Protein AF-A0A820AG10-F1 (afdb_monomer)

Radius of gyration: 12.49 Å; Cα contacts (8 Å, |Δi|>4): 21; chains: 1; bounding box: 34×16×24 Å

Sequence (49 aa):
DQRHIRVVSSNGAKRFADERNIQYIETLASDSTNVEQAFQNLIVDIYQH

Solvent-accessible surface area (backbone atoms only — not comparable to full-atom values): 3202 Å² total; per-residue (Å²): 135,70,73,91,74,60,88,71,55,70,68,59,55,44,51,58,21,62,79,65,77,44,90,77,81,81,65,37,83,92,78,51,43,51,49,66,57,51,54,50,52,54,53,50,52,64,71,77,107

Secondary structure (DSSP, 8-state):
--GGG--S-HHHHHHHHHHHT------BTTTTBTHHHHHHHHHHHHHH-

pLDDT: mea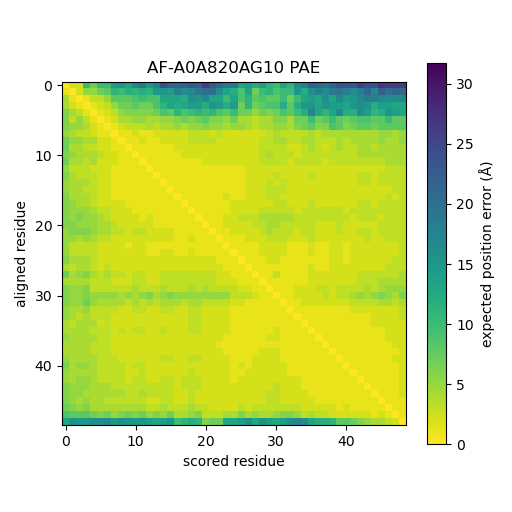n 92.95, std 8.37, range [64.88, 98.31]

Organism: NCBI:txid392033

Structure (mmCIF, N/CA/C/O backbone):
data_AF-A0A820AG10-F1
#
_entry.id   AF-A0A820AG10-F1
#
loop_
_atom_site.group_PDB
_atom_site.id
_atom_site.type_symbol
_atom_site.label_atom_id
_atom_site.label_alt_id
_atom_site.label_comp_id
_atom_site.label_asym_id
_atom_site.label_entity_id
_atom_site.label_seq_id
_atom_site.pdbx_PDB_ins_code
_atom_site.Cartn_x
_atom_site.Cartn_y
_atom_site.Cartn_z
_atom_site.occupancy
_atom_site.B_iso_or_equiv
_atom_site.auth_seq_id
_atom_site.auth_comp_id
_atom_site.auth_as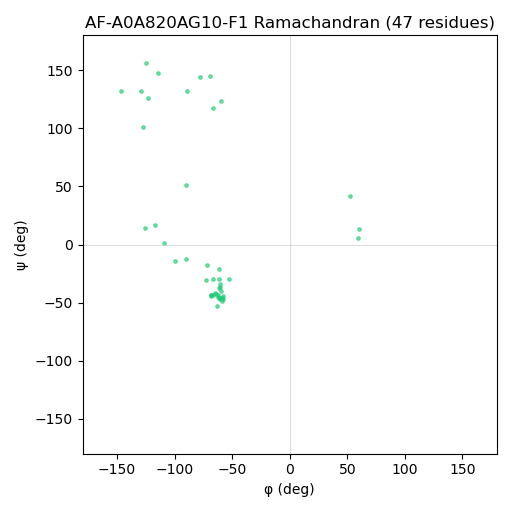ym_id
_atom_site.auth_atom_id
_atom_site.pdbx_PDB_model_num
ATOM 1 N N . ASP A 1 1 ? 14.553 -6.712 -1.713 1.00 64.88 1 ASP A N 1
ATOM 2 C CA . ASP A 1 1 ? 13.939 -6.172 -2.951 1.00 64.88 1 ASP A CA 1
ATOM 3 C C . ASP A 1 1 ? 14.610 -6.724 -4.215 1.00 64.88 1 ASP A C 1
ATOM 5 O O . ASP A 1 1 ? 15.802 -6.510 -4.427 1.00 64.88 1 ASP A O 1
ATOM 9 N N . GLN A 1 2 ? 13.863 -7.434 -5.060 1.00 68.44 2 GLN A N 1
ATOM 10 C CA . GLN A 1 2 ? 14.348 -8.021 -6.315 1.00 68.44 2 GLN A CA 1
ATOM 11 C C . GLN A 1 2 ? 14.195 -7.055 -7.505 1.00 68.44 2 GLN A C 1
ATOM 13 O O . GLN A 1 2 ? 13.679 -7.414 -8.564 1.00 68.44 2 GLN A O 1
ATOM 18 N N . ARG A 1 3 ? 14.684 -5.816 -7.358 1.00 68.06 3 ARG A N 1
ATOM 19 C CA . ARG A 1 3 ? 14.578 -4.761 -8.393 1.00 68.06 3 ARG A CA 1
ATOM 20 C C . ARG A 1 3 ? 15.101 -5.192 -9.763 1.00 68.06 3 ARG A C 1
ATOM 22 O O . ARG A 1 3 ? 14.589 -4.738 -10.777 1.00 68.06 3 ARG A O 1
ATOM 29 N N . HIS A 1 4 ? 16.082 -6.090 -9.781 1.00 72.38 4 HIS A N 1
ATOM 30 C CA . HIS A 1 4 ? 16.742 -6.579 -10.990 1.00 72.38 4 HIS A CA 1
ATOM 31 C C . HIS A 1 4 ? 15.886 -7.523 -11.853 1.00 72.38 4 HIS A C 1
ATOM 33 O O . HIS A 1 4 ? 16.200 -7.691 -13.024 1.00 72.38 4 HIS A O 1
ATOM 39 N N . ILE A 1 5 ? 14.810 -8.111 -11.318 1.00 81.50 5 ILE A N 1
ATOM 40 C CA . ILE A 1 5 ? 13.864 -8.947 -12.091 1.00 81.50 5 ILE A CA 1
ATOM 41 C C . ILE A 1 5 ? 12.453 -8.347 -12.119 1.00 81.50 5 ILE A C 1
ATOM 43 O O . ILE A 1 5 ? 11.474 -9.027 -12.426 1.00 81.50 5 ILE A O 1
ATOM 47 N N . ARG A 1 6 ? 12.329 -7.061 -11.780 1.00 84.62 6 ARG A N 1
ATOM 48 C CA . ARG A 1 6 ? 11.051 -6.358 -11.780 1.00 84.62 6 ARG A CA 1
ATOM 49 C C . ARG A 1 6 ? 10.518 -6.238 -13.207 1.00 84.62 6 ARG A C 1
ATOM 51 O O . ARG A 1 6 ? 11.095 -5.539 -14.032 1.00 84.62 6 ARG A O 1
ATOM 58 N N . VAL A 1 7 ? 9.364 -6.852 -13.455 1.00 90.19 7 VAL A N 1
ATOM 59 C CA . VAL A 1 7 ? 8.639 -6.766 -14.737 1.00 90.19 7 VAL A CA 1
ATOM 60 C C . VAL A 1 7 ? 7.476 -5.770 -14.711 1.00 90.19 7 VAL A C 1
ATOM 62 O O . VAL A 1 7 ? 6.990 -5.365 -15.762 1.00 90.19 7 VAL A O 1
ATOM 65 N N . VAL A 1 8 ? 7.055 -5.326 -13.520 1.00 91.75 8 VAL A N 1
ATOM 66 C CA . VAL A 1 8 ? 5.989 -4.329 -13.330 1.00 91.75 8 VAL A CA 1
ATOM 67 C C . VAL A 1 8 ? 6.518 -3.144 -12.524 1.00 91.75 8 VAL A C 1
ATOM 69 O O . VAL A 1 8 ? 7.070 -3.309 -11.433 1.00 91.75 8 VAL A O 1
ATOM 72 N N . SER A 1 9 ? 6.354 -1.931 -13.056 1.00 93.75 9 SER A N 1
ATOM 73 C CA . SER A 1 9 ? 6.736 -0.703 -12.355 1.00 93.75 9 SER A CA 1
ATOM 74 C C . SER A 1 9 ? 5.701 -0.324 -11.295 1.00 93.75 9 SER A C 1
ATOM 76 O O . SER A 1 9 ? 4.496 -0.458 -11.518 1.00 93.75 9 SER A O 1
ATOM 78 N N . SER A 1 10 ? 6.157 0.219 -10.164 1.00 93.19 10 SER A N 1
ATOM 79 C CA . SER A 1 10 ? 5.267 0.662 -9.083 1.00 93.19 10 SER A CA 1
ATOM 80 C C . SER A 1 10 ? 4.298 1.755 -9.554 1.00 93.19 10 SER A C 1
ATOM 82 O O . SER A 1 10 ? 3.136 1.757 -9.162 1.00 93.19 10 SER A O 1
ATOM 84 N N . ASN A 1 11 ? 4.730 2.632 -10.471 1.00 95.06 11 ASN A N 1
ATOM 85 C CA . ASN A 1 11 ? 3.861 3.647 -11.077 1.00 95.06 11 ASN A CA 1
ATOM 86 C C . ASN A 1 11 ? 2.736 3.026 -11.918 1.00 95.06 11 ASN A C 1
ATOM 88 O O . ASN A 1 11 ? 1.602 3.493 -11.859 1.00 95.06 11 ASN A O 1
ATOM 92 N N . GLY A 1 12 ? 3.034 1.982 -12.700 1.00 96.75 12 GLY A N 1
ATOM 93 C CA . GLY A 1 12 ? 2.031 1.300 -13.519 1.00 96.75 12 GLY A CA 1
ATOM 94 C C . GLY A 1 12 ? 1.011 0.546 -12.670 1.00 96.75 12 GLY A C 1
ATOM 95 O O . GLY A 1 12 ? -0.188 0.658 -12.913 1.00 96.75 12 GLY A O 1
ATOM 96 N N . ALA A 1 13 ? 1.483 -0.166 -11.644 1.00 96.94 13 ALA A N 1
ATOM 97 C CA . ALA A 1 13 ? 0.616 -0.878 -10.712 1.00 96.94 13 ALA A CA 1
ATOM 98 C C . ALA A 1 13 ? -0.276 0.081 -9.905 1.00 96.94 13 ALA A C 1
ATOM 100 O O . ALA A 1 13 ? -1.477 -0.158 -9.795 1.00 96.94 13 ALA A O 1
ATOM 101 N N . LYS A 1 14 ? 0.280 1.205 -9.427 1.00 97.12 14 LYS A N 1
ATOM 102 C CA . LYS A 1 14 ? -0.495 2.251 -8.750 1.00 97.12 14 LYS A CA 1
ATOM 103 C C . LYS A 1 14 ? -1.566 2.848 -9.662 1.00 97.12 14 LYS A C 1
ATOM 105 O O . LYS A 1 14 ? -2.723 2.901 -9.268 1.00 97.12 14 LYS A O 1
ATOM 110 N N . ARG A 1 15 ? -1.215 3.202 -10.904 1.00 97.88 15 ARG A N 1
ATOM 111 C CA . ARG A 1 15 ? -2.186 3.738 -11.871 1.00 97.88 15 ARG A CA 1
ATOM 112 C C . ARG A 1 15 ? -3.344 2.769 -12.125 1.00 97.88 15 ARG A C 1
ATOM 114 O O . ARG A 1 15 ? -4.492 3.191 -12.140 1.00 97.88 15 ARG A O 1
ATOM 121 N N . PHE A 1 16 ? -3.051 1.480 -12.303 1.00 97.75 16 PHE A N 1
ATOM 122 C CA . PHE A 1 16 ? -4.084 0.454 -12.487 1.00 97.75 16 PHE A CA 1
ATOM 123 C C . PHE A 1 16 ? -5.047 0.377 -11.293 1.00 97.75 16 PHE A C 1
ATOM 125 O O . PHE A 1 16 ? -6.250 0.199 -11.478 1.00 97.75 16 PHE A O 1
ATOM 132 N N . ALA A 1 17 ? -4.518 0.502 -10.077 1.00 97.94 17 ALA A N 1
ATOM 133 C CA . ALA A 1 17 ? -5.311 0.470 -8.860 1.00 97.94 17 ALA A CA 1
ATOM 134 C C . ALA A 1 17 ? -6.214 1.710 -8.733 1.00 97.94 17 ALA A C 1
ATOM 136 O O . ALA A 1 17 ? -7.416 1.567 -8.501 1.00 97.94 17 ALA A O 1
ATOM 137 N N . ASP A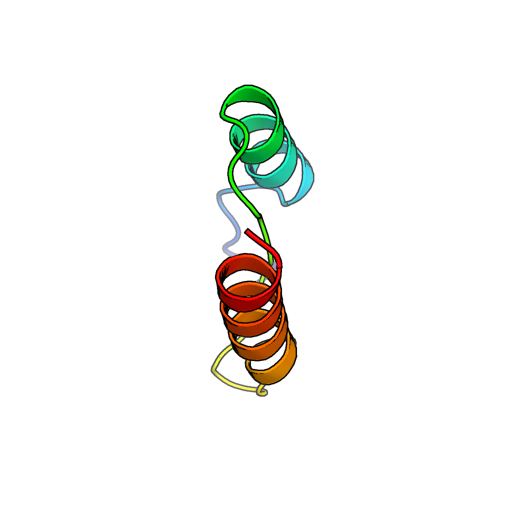 1 18 ? -5.662 2.896 -9.011 1.00 97.50 18 ASP A N 1
ATOM 138 C CA . ASP A 1 18 ? -6.396 4.166 -9.024 1.00 97.50 18 ASP A CA 1
ATOM 139 C C . ASP A 1 18 ? -7.552 4.134 -10.048 1.00 97.50 18 ASP A C 1
ATOM 141 O O . ASP A 1 18 ? -8.687 4.468 -9.719 1.00 97.50 18 ASP A O 1
ATOM 145 N N . GLU A 1 19 ? -7.307 3.646 -11.273 1.00 98.31 19 GLU A N 1
ATOM 146 C CA . GLU A 1 19 ? -8.328 3.504 -12.332 1.00 98.31 19 GLU A CA 1
ATOM 147 C C . GLU A 1 19 ? -9.485 2.560 -11.952 1.00 98.31 19 GLU A C 1
ATOM 149 O O . GLU A 1 19 ? -10.562 2.613 -12.551 1.00 98.31 19 GLU A O 1
ATOM 154 N N . ARG A 1 20 ? -9.269 1.666 -10.981 1.00 97.44 20 ARG A N 1
ATOM 155 C CA . A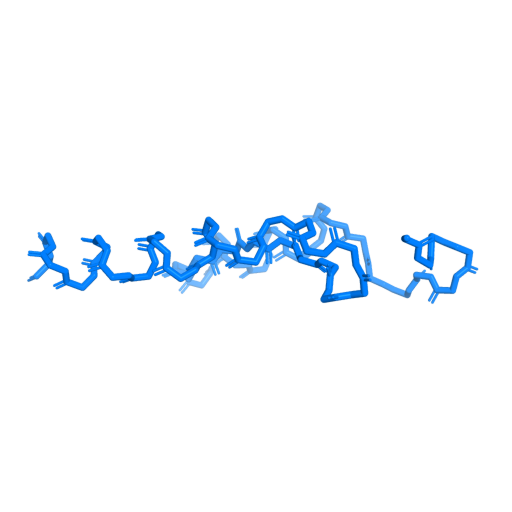RG A 1 20 ? -10.245 0.664 -10.535 1.00 97.44 20 ARG A CA 1
ATOM 156 C C . ARG A 1 20 ? -10.817 0.942 -9.154 1.00 97.44 20 ARG A C 1
ATOM 158 O O . ARG A 1 20 ? -11.651 0.157 -8.709 1.00 97.44 20 ARG A O 1
ATOM 165 N N . ASN A 1 21 ? -10.417 2.038 -8.512 1.00 95.31 21 ASN A N 1
ATOM 166 C CA . ASN A 1 21 ? -10.775 2.356 -7.131 1.00 95.31 21 ASN A CA 1
ATOM 167 C C . ASN A 1 21 ? -10.456 1.198 -6.167 1.00 95.31 21 ASN A C 1
ATOM 169 O O . ASN A 1 21 ? -11.262 0.860 -5.303 1.00 95.31 21 ASN A O 1
ATOM 173 N N . ILE A 1 22 ? -9.293 0.563 -6.340 1.00 95.50 22 ILE A N 1
ATOM 174 C CA . ILE A 1 22 ? -8.778 -0.450 -5.412 1.00 95.50 22 ILE A CA 1
ATOM 175 C C . ILE A 1 22 ? -7.497 0.058 -4.754 1.00 95.50 22 ILE A C 1
ATOM 177 O O . ILE A 1 22 ? -6.723 0.796 -5.357 1.00 95.50 22 ILE A O 1
ATOM 181 N N . GLN A 1 23 ? -7.261 -0.347 -3.509 1.00 94.81 23 GLN A N 1
ATOM 182 C CA . GLN A 1 23 ? -6.051 0.018 -2.773 1.00 94.81 23 GLN A CA 1
AT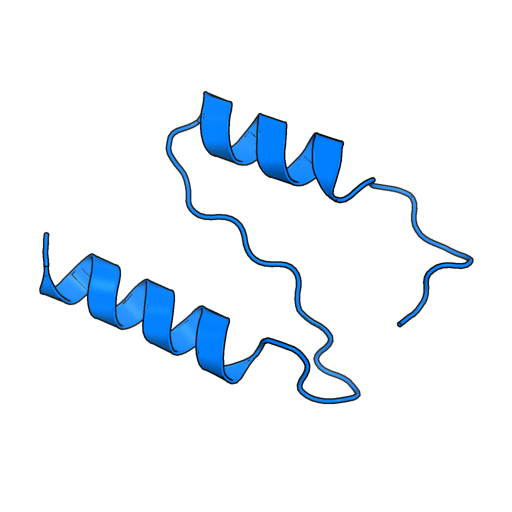OM 183 C C . GLN A 1 23 ? -4.810 -0.671 -3.368 1.00 94.81 23 GLN A C 1
ATOM 185 O O . GLN A 1 23 ? -4.869 -1.823 -3.802 1.00 94.81 23 GLN A O 1
ATOM 190 N N . TYR A 1 24 ? -3.663 0.016 -3.344 1.00 97.25 24 TYR A N 1
ATOM 191 C CA . TYR A 1 24 ? -2.369 -0.537 -3.757 1.00 97.25 24 TYR A CA 1
ATOM 192 C C . TYR A 1 24 ? -1.300 -0.309 -2.694 1.00 97.25 24 TYR A C 1
ATOM 194 O O . TYR A 1 24 ? -1.085 0.812 -2.232 1.00 97.25 24 TYR A O 1
ATOM 202 N N . ILE A 1 25 ? -0.567 -1.374 -2.372 1.00 97.31 25 ILE A N 1
ATOM 203 C CA . ILE A 1 25 ? 0.639 -1.320 -1.554 1.00 97.31 25 ILE A CA 1
ATOM 204 C C . ILE A 1 25 ? 1.623 -2.385 -2.027 1.00 97.31 25 ILE A C 1
ATOM 206 O O . ILE A 1 25 ? 1.270 -3.544 -2.240 1.00 97.31 25 ILE A O 1
ATOM 210 N N . GLU A 1 26 ? 2.872 -1.980 -2.212 1.00 95.69 26 GLU A N 1
ATOM 211 C C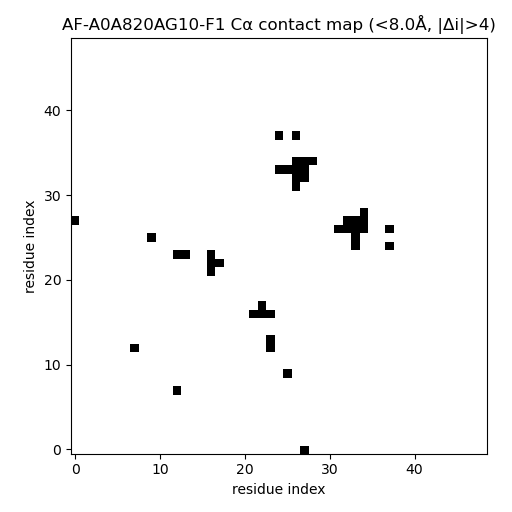A . GLU A 1 26 ? 3.951 -2.897 -2.553 1.00 95.69 26 GLU A CA 1
ATOM 212 C C . GLU A 1 26 ? 4.591 -3.442 -1.280 1.00 95.69 26 GLU A C 1
ATOM 214 O O . GLU A 1 26 ? 4.929 -2.667 -0.385 1.00 95.69 26 GLU A O 1
ATOM 219 N N . THR A 1 27 ? 4.775 -4.758 -1.205 1.00 95.69 27 THR A N 1
ATOM 220 C CA . THR A 1 27 ? 5.326 -5.439 -0.029 1.00 95.69 27 THR A CA 1
ATOM 221 C C . THR A 1 27 ? 6.533 -6.291 -0.394 1.00 95.69 27 THR A C 1
ATOM 223 O O . THR A 1 27 ? 6.688 -6.735 -1.533 1.00 95.69 27 THR A O 1
ATOM 226 N N . LEU A 1 28 ? 7.392 -6.545 0.591 1.00 93.50 28 LEU A N 1
ATOM 227 C CA . LEU A 1 28 ? 8.450 -7.545 0.498 1.00 93.50 28 LEU A CA 1
ATOM 228 C C . LEU A 1 28 ? 8.331 -8.472 1.702 1.00 93.50 28 LEU A C 1
ATOM 230 O O . LEU A 1 28 ? 8.759 -8.151 2.805 1.00 93.50 28 LEU A O 1
ATOM 234 N N . ALA A 1 29 ? 7.756 -9.651 1.480 1.00 92.94 29 ALA A N 1
ATOM 235 C CA . ALA A 1 29 ? 7.570 -10.628 2.550 1.00 92.94 29 ALA A CA 1
ATOM 236 C C . ALA A 1 29 ? 8.903 -11.098 3.163 1.00 92.94 29 ALA A C 1
ATOM 238 O O . ALA A 1 29 ? 8.954 -11.415 4.345 1.00 92.94 29 ALA A O 1
ATOM 239 N N . SER A 1 30 ? 9.989 -11.115 2.381 1.00 93.25 30 SER A N 1
ATOM 240 C CA . SER A 1 30 ? 11.307 -11.585 2.828 1.00 93.25 30 SER A CA 1
ATOM 241 C C . SER A 1 30 ? 11.956 -10.716 3.908 1.00 93.25 30 SER A C 1
ATOM 243 O O . SER A 1 30 ? 12.762 -11.223 4.678 1.00 93.25 30 SER A O 1
ATOM 245 N N . ASP A 1 31 ? 11.659 -9.415 3.929 1.00 93.56 31 ASP A N 1
ATOM 246 C CA . ASP A 1 31 ? 12.224 -8.449 4.885 1.00 93.56 31 ASP A CA 1
ATOM 247 C C . ASP A 1 31 ? 11.132 -7.660 5.633 1.00 93.56 31 ASP A C 1
ATOM 249 O O . ASP A 1 31 ? 11.411 -6.653 6.281 1.00 93.56 31 ASP A O 1
ATOM 253 N N . SER A 1 32 ? 9.887 -8.140 5.559 1.00 95.12 32 SER A N 1
ATOM 254 C CA . SER A 1 32 ? 8.694 -7.550 6.175 1.00 95.12 32 SER A CA 1
ATOM 255 C C . SER A 1 32 ? 8.355 -6.123 5.729 1.00 95.12 32 SER A C 1
ATOM 257 O O . SER A 1 32 ? 7.492 -5.485 6.341 1.00 95.12 32 SER A O 1
ATOM 259 N N . THR A 1 33 ? 8.957 -5.608 4.651 1.00 95.94 33 THR A N 1
ATOM 260 C CA . THR A 1 33 ? 8.649 -4.258 4.160 1.00 95.94 33 THR A CA 1
ATOM 261 C C . THR A 1 33 ? 7.166 -4.152 3.803 1.00 95.94 33 THR A C 1
ATOM 263 O O . THR A 1 33 ? 6.662 -4.906 2.967 1.00 95.94 33 THR A O 1
ATOM 266 N N . ASN A 1 34 ? 6.482 -3.188 4.429 1.00 96.75 34 ASN A N 1
ATOM 267 C CA . ASN A 1 34 ? 5.070 -2.832 4.233 1.00 96.75 34 ASN A CA 1
ATOM 268 C C . ASN A 1 34 ? 4.041 -3.943 4.504 1.00 96.75 34 ASN A C 1
ATOM 270 O O . ASN A 1 34 ? 2.855 -3.720 4.271 1.00 96.75 34 ASN A O 1
ATOM 274 N N . VAL A 1 35 ? 4.450 -5.114 5.003 1.00 97.81 35 VAL A N 1
ATOM 275 C CA . VAL A 1 35 ? 3.529 -6.238 5.243 1.00 97.81 35 VAL A CA 1
ATOM 276 C C . VAL A 1 35 ? 2.489 -5.859 6.297 1.00 97.81 35 VAL A C 1
ATOM 278 O O . VAL A 1 35 ? 1.296 -5.927 6.027 1.00 97.81 35 VAL A O 1
ATOM 281 N N . GLU A 1 36 ? 2.935 -5.376 7.459 1.00 98.00 36 GLU A N 1
ATOM 282 C CA . GLU A 1 36 ? 2.048 -4.929 8.542 1.00 98.00 36 GLU A CA 1
ATOM 283 C C . GLU A 1 36 ? 1.123 -3.793 8.081 1.00 98.00 36 GLU A C 1
ATOM 285 O O . GLU A 1 36 ? -0.091 -3.852 8.265 1.00 98.00 36 GLU A O 1
ATOM 290 N N . GLN A 1 37 ? 1.681 -2.792 7.393 1.00 98.31 37 GLN A N 1
ATOM 291 C CA . GLN A 1 37 ? 0.914 -1.658 6.879 1.00 98.31 37 GLN A CA 1
ATOM 292 C C . GLN A 1 37 ? -0.178 -2.097 5.894 1.00 98.31 37 GLN A C 1
ATOM 294 O O . GLN A 1 37 ? -1.262 -1.520 5.891 1.00 98.31 37 GLN A O 1
ATOM 299 N N . ALA A 1 38 ? 0.081 -3.118 5.070 1.00 98.06 38 ALA A N 1
ATOM 300 C CA . ALA A 1 38 ? -0.906 -3.639 4.130 1.00 98.06 38 ALA A CA 1
ATOM 301 C C . ALA A 1 38 ? -2.132 -4.204 4.858 1.00 98.06 38 ALA A C 1
ATOM 303 O O . ALA A 1 38 ? -3.264 -3.890 4.487 1.00 98.06 38 ALA A O 1
ATOM 304 N N . PHE A 1 39 ? -1.912 -4.984 5.922 1.00 97.88 39 PHE A N 1
ATOM 305 C CA . PHE A 1 39 ? -2.998 -5.522 6.741 1.00 97.88 39 PHE A CA 1
ATOM 306 C C . PHE A 1 39 ? -3.725 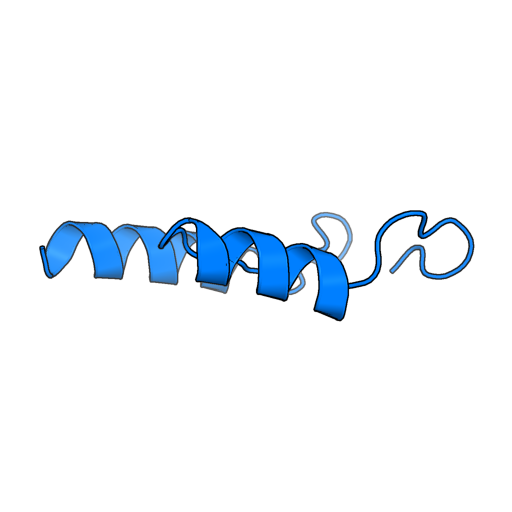-4.429 7.524 1.00 97.88 39 PHE A C 1
ATOM 308 O O . PHE A 1 39 ? -4.954 -4.412 7.537 1.00 97.88 39 PHE A O 1
ATOM 315 N N . GLN A 1 40 ? -2.993 -3.489 8.124 1.00 98.12 40 GLN A N 1
ATOM 316 C CA . GLN A 1 40 ? -3.595 -2.373 8.853 1.00 98.12 40 GLN A CA 1
ATOM 317 C C . GLN A 1 40 ? -4.472 -1.508 7.946 1.00 98.12 40 GLN A C 1
ATOM 319 O O . GLN A 1 40 ? -5.609 -1.222 8.310 1.00 98.12 40 GLN A O 1
ATOM 324 N N . ASN A 1 41 ?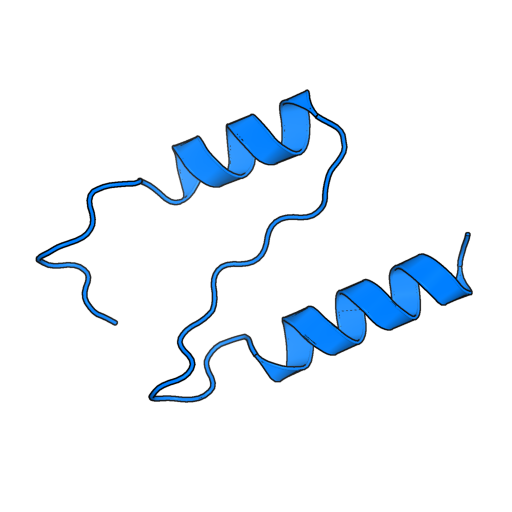 -3.990 -1.152 6.750 1.00 96.94 41 ASN A N 1
ATOM 325 C CA . ASN A 1 41 ? -4.768 -0.382 5.780 1.00 96.94 41 ASN A CA 1
ATOM 326 C C . ASN A 1 41 ? -6.064 -1.104 5.414 1.00 96.94 41 ASN A C 1
ATOM 328 O O . ASN A 1 41 ? -7.120 -0.487 5.444 1.00 96.94 41 ASN A O 1
ATOM 332 N N . LEU A 1 42 ? -5.990 -2.405 5.119 1.00 96.94 42 LEU A N 1
ATOM 333 C CA . LEU A 1 42 ? -7.165 -3.202 4.773 1.00 96.94 42 LEU A CA 1
ATOM 334 C C . LEU A 1 42 ? -8.191 -3.248 5.915 1.00 96.94 42 LEU A C 1
ATOM 336 O O . LEU A 1 42 ? -9.382 -3.072 5.682 1.00 96.94 42 LEU A O 1
ATOM 340 N N . ILE A 1 43 ? -7.741 -3.483 7.149 1.00 98.00 43 ILE A N 1
ATOM 341 C CA . ILE A 1 43 ? -8.630 -3.567 8.318 1.00 98.00 43 ILE A CA 1
ATOM 342 C C . ILE A 1 43 ? -9.273 -2.210 8.611 1.00 98.00 43 ILE A C 1
ATOM 344 O O . ILE A 1 43 ? -10.471 -2.149 8.880 1.00 98.00 43 ILE A O 1
ATOM 348 N N . VAL A 1 44 ? -8.493 -1.128 8.558 1.00 97.69 44 VAL A N 1
ATOM 349 C CA . VAL A 1 44 ? -8.997 0.236 8.764 1.00 97.69 44 VAL A CA 1
ATOM 350 C C . VAL A 1 44 ? -10.012 0.604 7.687 1.00 97.69 44 VAL A C 1
ATOM 352 O O . VAL A 1 44 ? -11.060 1.146 8.023 1.00 97.69 44 VAL A O 1
ATOM 355 N N . ASP A 1 45 ? -9.734 0.266 6.428 1.00 95.25 45 ASP A N 1
ATOM 356 C CA . ASP A 1 45 ? -10.642 0.501 5.306 1.00 95.25 45 ASP A CA 1
ATOM 357 C C . ASP A 1 45 ? -11.980 -0.214 5.531 1.00 95.25 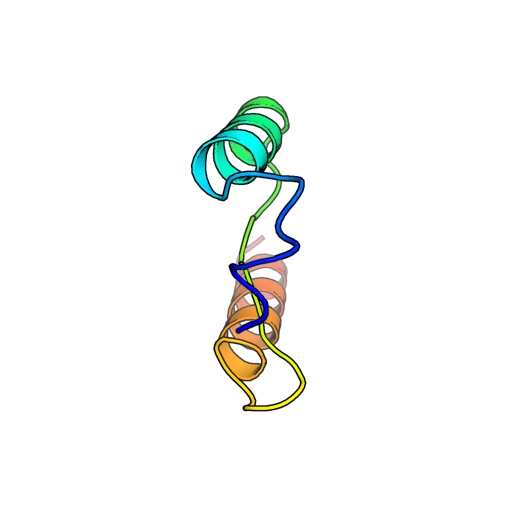45 ASP A C 1
ATOM 359 O O . ASP A 1 45 ? -13.024 0.428 5.499 1.00 95.25 45 ASP A O 1
ATOM 363 N N . ILE A 1 46 ? -11.957 -1.502 5.893 1.00 96.88 46 ILE A N 1
ATOM 364 C CA . ILE A 1 46 ? -13.172 -2.269 6.220 1.00 96.88 46 ILE A CA 1
ATOM 365 C C . ILE A 1 46 ? -13.916 -1.684 7.426 1.00 96.88 46 ILE A C 1
ATOM 367 O O . ILE A 1 46 ? -15.136 -1.713 7.462 1.00 96.88 46 ILE A O 1
ATOM 371 N N . TYR A 1 47 ? -13.204 -1.191 8.438 1.00 97.62 47 TYR A N 1
ATOM 372 C CA . TYR A 1 47 ? -13.829 -0.647 9.644 1.00 97.62 47 TYR A CA 1
ATOM 373 C C . TYR A 1 47 ? -14.511 0.712 9.409 1.00 97.62 47 TYR A C 1
ATOM 375 O O . TYR A 1 47 ? -15.464 1.052 10.109 1.00 97.62 47 TYR A O 1
ATOM 383 N N . GLN A 1 48 ? -13.992 1.515 8.479 1.00 94.75 48 GLN A N 1
ATOM 384 C CA . GLN A 1 48 ? -14.473 2.873 8.204 1.00 94.75 48 GLN A CA 1
ATOM 385 C C . GLN A 1 48 ? -15.577 2.941 7.139 1.00 94.75 48 GLN A C 1
ATOM 387 O O . GLN A 1 48 ? -16.199 3.997 7.003 1.00 94.75 48 GLN A O 1
ATOM 392 N N . HIS A 1 49 ? -15.806 1.849 6.407 1.00 78.06 49 HIS A N 1
ATOM 393 C CA . HIS A 1 49 ? -16.845 1.707 5.382 1.00 78.06 49 HIS A CA 1
ATOM 394 C C . HIS A 1 49 ? -18.014 0.850 5.879 1.00 78.06 49 HIS A C 1
ATOM 396 O O . HIS A 1 49 ? -19.148 1.108 5.415 1.00 78.06 49 HIS A O 1
#

InterPro domains:
  IPR001806 Small GTPase [PF00071] (1-47)
  IPR027417 P-loop containing nucleoside triphosphate hydrolase [G3DSA:3.40.50.300] (1-49)
  IPR027417 P-loop containing nucleoside triphosphate hydrolase [SSF52540] (1-47)

Mean predicted aligned error: 3.65 Å

Nearest PDB structures (foldseek):
  3bfk-assembly3_C  TM=9.638E-01  e=9.290E-03  Plasmodium falciparum 3D7
  5xr4-assembly2_B  TM=9.609E-01  e=1.857E-02  Arabidopsis thaliana
  7eq2-assembly1_A  TM=9.897E-01  e=2.729E-02  Homo sapiens
  5xr7-assembly2_B  TM=9.667E-01  e=2.340E-02  Arabidopsis thaliana
  4rkf-assembly1_A  TM=9.853E-01  e=1.010E-01  Drosophila melanogaster

Foldseek 3Di:
DPPVPDPDDPVRVVVVCVVVVHDDDDADPVVGRCVVVVVVVVVVVVVVD